Protein AF-A0A7X7AUB8-F1 (afdb_monomer)

Secondary structure (DSSP, 8-state):
-HHHHHHHHHH-TTS-HHHHHHHHHHHHHTT--HHHHHHHHHHHHHH-------HHHHHTT---PPPB-HHHHHHHHHHH---BTTTEEEEEETTEEEEEE--

Mean predicted aligned error: 15.61 Å

Sequence (103 aa):
MAKNIRKLQSAFPKQSKEFFNVLAERLIANGFTDDRLTDAVNNVIDNFKFKELNIADIVHFDKKMKLYTYKEACKLVTEGGYEFGKDLQRISVDDKVFWTLKI

Foldseek 3Di:
DVVLLVVVCVLCVVDDPVVSVVVVVVCVVVPPDPVNSVVVSVCCSVPPDPDDDDVVVVVVVPPPWDWADPVRVVCCVPPVVDDEPQQWDWDADPNDITITGDD

Solvent-accessible surface area (backbone atoms only — not comparable to full-atom values): 6288 Å² total; per-residue (Å²): 102,72,71,60,55,51,50,48,49,69,74,43,71,89,60,56,72,66,57,57,50,54,50,51,53,51,40,58,76,68,66,58,47,64,65,59,48,49,52,53,49,49,53,43,71,77,64,61,71,90,70,75,86,46,71,63,64,61,57,60,67,67,68,83,70,66,75,26,49,67,72,55,46,50,45,38,34,76,75,65,74,44,43,82,77,73,41,32,41,81,46,77,56,93,94,39,74,33,31,30,71,63,130

Nearest PDB structures (foldseek):
  5mmm-assembly1_h  TM=4.277E-01  e=9.854E+00  Spinacia oleracea
  7trd-assembly1_A  TM=2.926E-01  e=5.564E+00  Homo sapiens

Structure (mmCIF, N/CA/C/O backbone):
data_AF-A0A7X7AUB8-F1
#
_entry.id   AF-A0A7X7AUB8-F1
#
loop_
_atom_site.group_PDB
_atom_site.id
_atom_site.type_symbol
_atom_site.label_atom_id
_atom_site.label_alt_id
_atom_site.label_comp_id
_atom_site.label_asym_id
_atom_site.label_entity_id
_atom_site.label_seq_id
_atom_site.pdbx_PDB_ins_code
_atom_site.Cartn_x
_atom_site.Cartn_y
_atom_site.Cartn_z
_atom_site.occupancy
_atom_site.B_iso_or_equiv
_atom_site.auth_seq_id
_atom_site.auth_comp_id
_atom_site.auth_asym_id
_atom_site.auth_atom_id
_atom_site.pdbx_PDB_model_num
ATOM 1 N N . MET A 1 1 ? -17.175 -5.604 18.460 1.00 55.75 1 MET A N 1
ATOM 2 C CA . MET A 1 1 ? -16.622 -4.421 17.736 1.00 55.75 1 MET A CA 1
ATOM 3 C C . MET A 1 1 ? -15.947 -3.338 18.597 1.00 55.75 1 MET A C 1
ATOM 5 O O . MET A 1 1 ? -14.782 -3.035 18.355 1.00 55.75 1 MET A O 1
ATOM 9 N N . ALA A 1 2 ? -16.621 -2.722 19.581 1.00 60.78 2 ALA A N 1
ATOM 10 C CA . ALA A 1 2 ? -16.131 -1.495 20.247 1.00 60.78 2 ALA A CA 1
ATOM 11 C C . ALA A 1 2 ? -14.739 -1.610 20.914 1.00 60.78 2 ALA A C 1
ATOM 13 O O . ALA A 1 2 ? -13.962 -0.657 20.916 1.00 60.78 2 ALA A O 1
ATOM 14 N N . LYS A 1 3 ? -14.395 -2.789 21.450 1.00 69.50 3 LYS A N 1
ATOM 15 C CA . LYS A 1 3 ? -13.090 -3.064 22.076 1.00 69.50 3 LYS A CA 1
ATOM 16 C C . LYS A 1 3 ? -11.926 -3.003 21.076 1.00 69.50 3 LYS A C 1
ATOM 18 O O . LYS A 1 3 ? -10.857 -2.509 21.421 1.00 69.50 3 LYS A O 1
ATOM 23 N N . ASN A 1 4 ? -12.142 -3.458 19.842 1.00 60.00 4 ASN A N 1
ATOM 24 C CA . ASN A 1 4 ? -11.104 -3.515 18.809 1.00 60.00 4 ASN A CA 1
ATOM 25 C C . ASN A 1 4 ? -10.876 -2.146 18.158 1.00 60.00 4 ASN A C 1
ATOM 27 O O . ASN A 1 4 ? -9.736 -1.771 17.902 1.00 60.00 4 ASN A O 1
ATOM 31 N N . ILE A 1 5 ? -11.939 -1.350 18.007 1.00 66.00 5 ILE A N 1
ATOM 32 C CA . ILE A 1 5 ? -11.828 0.049 17.566 1.00 66.00 5 ILE A CA 1
ATOM 33 C C . ILE A 1 5 ? -11.040 0.878 18.589 1.00 66.00 5 ILE A C 1
ATOM 35 O O . ILE A 1 5 ? -10.156 1.636 18.206 1.00 66.00 5 ILE A O 1
ATOM 39 N N . ARG A 1 6 ? -11.280 0.682 19.894 1.00 69.94 6 ARG A N 1
ATOM 40 C CA . ARG A 1 6 ? -10.494 1.351 20.948 1.00 69.94 6 ARG A CA 1
ATOM 41 C C . ARG A 1 6 ? -9.009 0.985 20.901 1.00 69.94 6 ARG A C 1
ATOM 43 O O . ARG A 1 6 ? -8.172 1.867 21.047 1.00 69.94 6 ARG A O 1
ATOM 50 N N . LYS A 1 7 ? -8.672 -0.287 20.652 1.00 68.81 7 LYS A N 1
ATOM 51 C CA . LYS A 1 7 ? -7.274 -0.715 20.463 1.00 68.81 7 LYS A CA 1
ATOM 52 C C . LYS A 1 7 ? -6.615 -0.009 19.274 1.00 68.81 7 LYS A C 1
ATOM 54 O O . LYS A 1 7 ? -5.494 0.469 19.411 1.00 68.81 7 LYS A O 1
ATOM 59 N N . LEU A 1 8 ? -7.318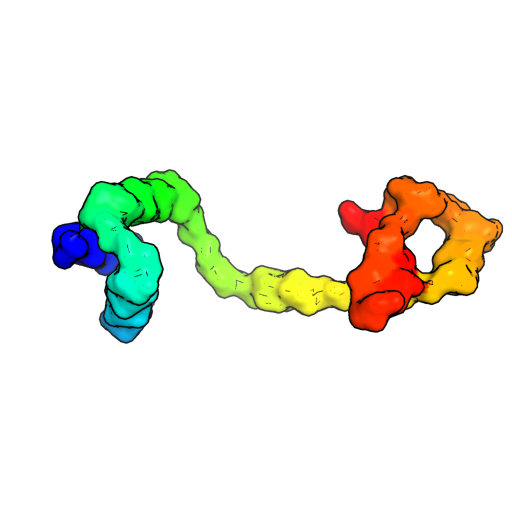 0.105 18.145 1.00 64.19 8 LEU 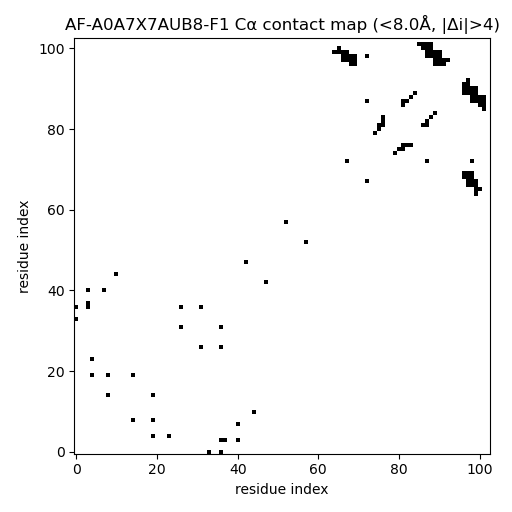A N 1
ATOM 60 C CA . LEU A 1 8 ? -6.822 0.835 16.974 1.00 64.19 8 LEU A CA 1
ATOM 61 C C . LEU A 1 8 ? -6.644 2.334 17.256 1.00 64.19 8 LEU A C 1
ATOM 63 O O . LEU A 1 8 ? -5.641 2.909 16.851 1.00 64.19 8 LEU A O 1
ATOM 67 N N . GLN A 1 9 ? -7.567 2.956 17.992 1.00 66.69 9 GLN A N 1
ATOM 68 C CA . GLN A 1 9 ? -7.442 4.358 18.410 1.00 66.69 9 GLN A CA 1
ATOM 69 C C . GLN A 1 9 ? -6.208 4.592 19.291 1.00 66.69 9 GLN A C 1
ATOM 71 O O . GLN A 1 9 ? -5.525 5.599 19.131 1.00 66.69 9 GLN A O 1
ATOM 76 N N . SER A 1 10 ? -5.891 3.655 20.190 1.00 73.38 10 SER A N 1
ATOM 77 C CA . SER A 1 10 ? -4.67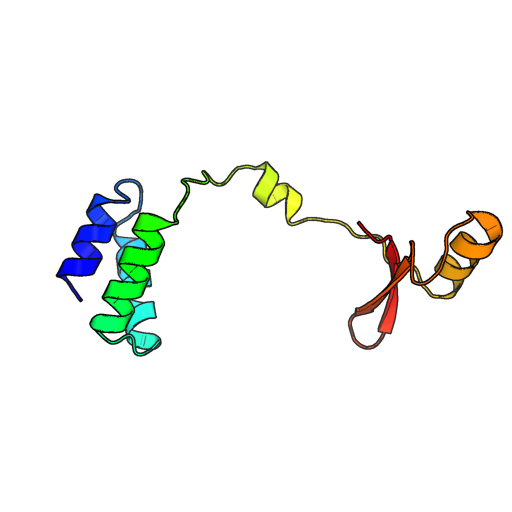3 3.720 21.005 1.00 73.38 10 SER A CA 1
ATOM 78 C C . SER A 1 10 ? -3.395 3.469 20.196 1.00 73.38 10 SER A C 1
ATOM 80 O O . SER A 1 10 ? -2.385 4.112 20.463 1.00 73.38 10 SER A O 1
ATOM 82 N N . ALA A 1 11 ? -3.426 2.562 19.213 1.00 62.72 11 ALA A N 1
ATOM 83 C CA . ALA A 1 11 ? -2.273 2.251 18.362 1.00 62.72 11 ALA A CA 1
ATOM 84 C C . ALA A 1 11 ? -1.982 3.343 17.312 1.00 62.72 11 ALA A C 1
ATOM 86 O O . ALA A 1 11 ? -0.832 3.542 16.924 1.00 62.72 11 ALA A O 1
ATOM 87 N N . PHE A 1 12 ? -3.008 4.084 16.880 1.00 68.50 12 PHE A N 1
ATOM 88 C CA . PHE A 1 12 ? -2.919 5.112 15.838 1.00 68.50 12 PHE A CA 1
ATOM 89 C C . PHE A 1 12 ? -3.457 6.474 16.316 1.00 68.50 12 PHE A C 1
ATOM 91 O O . PHE A 1 12 ? -4.433 6.985 15.760 1.00 68.50 12 PHE A O 1
ATOM 98 N N . PRO A 1 13 ? -2.807 7.119 17.304 1.00 72.25 13 PRO A N 1
ATOM 99 C CA . PRO A 1 13 ? -3.317 8.338 17.940 1.00 72.25 13 PRO A CA 1
ATOM 100 C C . PRO A 1 13 ? -3.323 9.572 17.022 1.00 72.25 13 PRO A C 1
ATOM 102 O O . PRO A 1 13 ? -3.975 10.563 17.332 1.00 72.25 13 PRO A O 1
ATOM 105 N N . LYS A 1 14 ? -2.600 9.529 15.892 1.00 72.75 14 LYS A N 1
ATOM 106 C CA . LYS A 1 14 ? -2.552 10.613 14.894 1.00 72.75 14 LYS A CA 1
ATOM 107 C C . LYS A 1 14 ? -3.764 10.630 13.943 1.00 72.75 14 LYS A C 1
ATOM 109 O O . LYS A 1 14 ? -3.901 11.577 13.177 1.00 72.75 14 LYS A O 1
ATOM 114 N N . GLN A 1 15 ? -4.607 9.593 13.942 1.00 70.56 15 GLN A N 1
ATOM 115 C CA . GLN A 1 15 ? -5.766 9.503 13.045 1.00 70.56 15 GLN A CA 1
ATOM 116 C C . GLN A 1 15 ? -6.991 10.207 13.644 1.00 70.56 15 GLN A C 1
ATOM 118 O O . GLN A 1 15 ? -7.222 10.148 14.853 1.00 70.56 15 GLN A O 1
ATOM 123 N N . SER A 1 16 ? -7.785 10.874 12.801 1.00 76.69 16 SER A N 1
ATOM 124 C CA . SER A 1 16 ? -8.968 11.617 13.251 1.00 76.69 16 SER A CA 1
ATOM 125 C C . SER A 1 16 ? -10.122 10.689 13.647 1.00 76.69 16 SER A C 1
ATOM 127 O O . SER A 1 16 ? -10.181 9.521 13.256 1.00 76.69 16 SER A O 1
ATOM 129 N N . LYS A 1 17 ? -11.089 11.205 14.415 1.00 73.81 17 LYS A N 1
ATOM 130 C CA . LYS A 1 17 ? -12.302 10.443 14.759 1.00 73.81 17 LYS A CA 1
ATOM 131 C C . LYS A 1 17 ? -13.116 10.081 13.515 1.00 73.81 17 LYS A C 1
ATOM 133 O O . LYS A 1 17 ? -13.663 8.982 13.457 1.00 73.81 17 LYS A O 1
ATOM 138 N N . GLU A 1 18 ? -13.144 10.956 12.512 1.00 75.81 18 GLU A N 1
ATOM 139 C CA . GLU A 1 18 ? -13.824 10.725 11.234 1.00 75.81 18 GLU A CA 1
ATOM 140 C C . GLU A 1 18 ? -13.240 9.518 10.491 1.00 75.81 18 GLU A C 1
ATOM 142 O O . GLU A 1 18 ? -13.999 8.712 9.956 1.00 75.81 18 GLU A O 1
ATOM 147 N N . PHE A 1 19 ? -11.915 9.330 10.526 1.00 74.25 19 PHE A N 1
ATOM 148 C CA . PHE A 1 19 ? -11.266 8.153 9.943 1.00 74.25 19 PHE A CA 1
ATOM 149 C C . PHE A 1 19 ? -11.803 6.848 10.552 1.00 74.25 19 PHE A C 1
ATOM 151 O O . PHE A 1 19 ? -12.160 5.915 9.831 1.00 74.25 19 PHE A O 1
ATOM 158 N N . PHE A 1 20 ? -11.923 6.792 11.882 1.00 71.94 20 PHE A N 1
ATOM 159 C CA . PHE A 1 20 ? -12.438 5.606 12.572 1.00 71.94 20 PHE A CA 1
ATOM 160 C C . PHE A 1 20 ? -13.935 5.378 12.341 1.00 71.94 20 PHE A C 1
ATOM 162 O O . PHE A 1 20 ? -14.363 4.224 12.299 1.00 71.94 20 PHE A O 1
ATOM 169 N N . ASN A 1 21 ? -14.719 6.442 12.153 1.00 73.69 21 ASN A N 1
ATOM 170 C CA . ASN A 1 21 ? -16.138 6.324 11.812 1.00 73.69 21 ASN A CA 1
ATOM 171 C C . ASN A 1 21 ? -16.324 5.710 10.418 1.00 73.69 21 ASN A C 1
ATOM 173 O O . ASN A 1 21 ? -17.059 4.734 10.277 1.00 73.69 21 ASN A O 1
ATOM 177 N N . VAL A 1 22 ? -15.585 6.198 9.416 1.00 74.88 22 VAL A N 1
ATOM 178 C CA . VAL A 1 22 ? -15.617 5.633 8.055 1.00 74.88 22 VAL A CA 1
ATOM 179 C C . VAL A 1 22 ? -15.136 4.179 8.051 1.00 74.88 22 VAL A C 1
ATOM 181 O O . VAL A 1 22 ? -15.713 3.328 7.372 1.00 74.88 22 VAL A O 1
ATOM 184 N N . LEU A 1 23 ? -14.104 3.858 8.837 1.00 73.56 23 LEU A N 1
ATOM 185 C CA . LEU A 1 23 ? -13.639 2.480 8.993 1.00 73.56 23 LEU A CA 1
ATOM 186 C C . LEU A 1 23 ? -14.735 1.581 9.585 1.00 73.56 23 LEU A C 1
ATOM 188 O O . LEU A 1 23 ? -14.961 0.485 9.076 1.00 73.56 23 LEU A O 1
ATOM 192 N N . ALA A 1 24 ? -15.440 2.039 10.622 1.00 71.62 24 ALA A N 1
ATOM 193 C CA . ALA A 1 24 ? -16.535 1.290 11.234 1.00 71.62 24 ALA A CA 1
ATOM 194 C C . ALA A 1 24 ? -17.681 1.028 10.241 1.00 71.62 24 ALA A C 1
ATOM 196 O O . ALA A 1 24 ? -18.145 -0.109 10.135 1.00 71.62 24 ALA A O 1
ATOM 197 N N . GLU A 1 25 ? -18.078 2.033 9.457 1.00 72.31 25 GLU A N 1
ATOM 198 C CA . GLU A 1 25 ? -19.090 1.882 8.403 1.00 72.31 25 GLU A CA 1
ATOM 199 C C . GLU A 1 25 ? -18.670 0.853 7.346 1.00 72.31 25 GLU A C 1
ATOM 201 O O . GLU A 1 25 ? -19.463 -0.009 6.963 1.00 72.31 25 GLU A O 1
ATOM 206 N N . ARG A 1 26 ? -17.404 0.878 6.910 1.00 72.62 26 ARG A N 1
ATOM 207 C CA . ARG A 1 26 ? -16.871 -0.085 5.930 1.00 72.62 26 ARG A CA 1
ATOM 208 C C . ARG A 1 26 ? -16.790 -1.506 6.476 1.00 72.62 26 ARG A C 1
ATOM 210 O O . ARG A 1 26 ? -17.030 -2.451 5.726 1.00 72.62 26 ARG A O 1
ATOM 217 N N . LEU A 1 27 ? -16.461 -1.679 7.753 1.00 72.31 27 LEU A N 1
ATOM 218 C CA . LEU A 1 27 ? -16.434 -2.996 8.396 1.00 72.31 27 LEU A CA 1
ATOM 219 C C . LEU A 1 27 ? -17.839 -3.606 8.480 1.00 72.31 27 LEU A C 1
ATOM 221 O O . LEU A 1 27 ? -18.007 -4.793 8.197 1.00 72.31 27 LEU A O 1
ATOM 225 N N . ILE A 1 28 ? -18.844 -2.787 8.801 1.00 70.81 28 ILE A N 1
ATOM 226 C CA . ILE A 1 28 ? -20.253 -3.201 8.827 1.00 70.81 28 ILE A CA 1
ATOM 227 C C . ILE A 1 28 ? -20.741 -3.532 7.412 1.00 70.81 28 ILE A C 1
ATOM 229 O O . ILE A 1 28 ? -21.294 -4.609 7.197 1.00 70.81 28 ILE A O 1
ATOM 233 N N . ALA A 1 29 ? -20.478 -2.659 6.434 1.00 73.50 29 ALA A N 1
ATOM 234 C CA . ALA A 1 29 ? -20.890 -2.859 5.043 1.00 73.50 29 ALA A CA 1
ATOM 235 C C . ALA A 1 29 ? -20.287 -4.127 4.412 1.00 73.50 29 ALA A C 1
ATOM 237 O O . ALA A 1 29 ? -20.920 -4.762 3.575 1.00 73.50 29 ALA A O 1
ATOM 238 N N . ASN A 1 30 ? -19.084 -4.522 4.839 1.00 73.38 30 ASN A N 1
ATOM 239 C CA . ASN A 1 30 ? -18.412 -5.737 4.374 1.00 73.38 30 ASN A CA 1
ATOM 240 C C . ASN A 1 30 ? -18.719 -6.987 5.227 1.00 73.38 30 ASN A C 1
ATOM 242 O O . ASN A 1 30 ? -18.080 -8.026 5.037 1.00 73.38 30 ASN A O 1
ATOM 246 N N . GLY A 1 31 ? -19.655 -6.906 6.181 1.00 74.00 31 GLY A N 1
ATOM 247 C CA . GLY A 1 31 ? -20.098 -8.053 6.979 1.00 74.00 31 GLY A CA 1
ATOM 248 C C . GLY A 1 31 ? -18.998 -8.664 7.852 1.00 74.00 31 GLY A C 1
ATOM 249 O O . GLY A 1 31 ? -18.909 -9.888 7.977 1.00 74.00 31 GLY A O 1
ATOM 250 N N . PHE A 1 32 ? -18.116 -7.839 8.424 1.00 67.50 32 PHE A N 1
ATOM 251 C CA . PHE A 1 32 ? -17.084 -8.342 9.330 1.00 67.50 32 PHE A CA 1
ATOM 252 C C . PHE A 1 32 ? -17.715 -8.898 10.609 1.00 67.50 32 PHE A C 1
ATOM 254 O O . PHE A 1 32 ? -18.425 -8.196 11.327 1.00 67.50 32 PHE A O 1
ATOM 261 N N . THR A 1 33 ? -17.406 -10.157 10.915 1.00 73.31 33 THR A N 1
ATOM 262 C CA . THR A 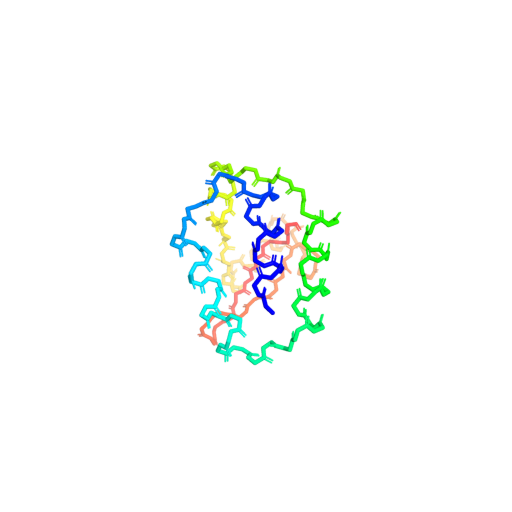1 33 ? -17.689 -10.762 12.218 1.00 73.31 33 THR A CA 1
ATOM 263 C C . THR A 1 33 ? -16.660 -10.295 13.250 1.00 73.31 33 THR A C 1
ATOM 265 O O . THR A 1 33 ? -15.573 -9.829 12.895 1.00 73.31 33 THR A O 1
ATOM 268 N N . ASP A 1 34 ? -16.983 -10.418 14.540 1.00 68.62 34 ASP A N 1
ATOM 269 C CA . ASP A 1 34 ? -16.093 -9.976 15.623 1.00 68.62 34 ASP A CA 1
ATOM 270 C C . ASP A 1 34 ? -14.735 -10.709 15.621 1.00 68.62 34 ASP A C 1
ATOM 272 O O . ASP A 1 34 ? -13.707 -10.085 15.904 1.00 68.62 34 ASP A O 1
ATOM 276 N N . ASP A 1 35 ? -14.707 -11.979 15.209 1.00 68.25 35 ASP A N 1
ATOM 277 C CA . ASP A 1 35 ? -13.472 -12.761 15.064 1.00 68.25 35 ASP A CA 1
ATOM 278 C C . ASP A 1 35 ? -12.621 -12.254 13.891 1.00 68.25 35 ASP A C 1
ATOM 280 O O . ASP A 1 35 ? -11.448 -11.930 14.068 1.00 68.25 35 ASP A O 1
ATOM 284 N N . ARG A 1 36 ? -13.235 -12.034 12.716 1.00 70.62 36 ARG A N 1
ATOM 285 C CA . ARG A 1 36 ? -12.545 -11.478 11.534 1.00 70.62 36 ARG A CA 1
ATOM 286 C C . ARG A 1 36 ? -11.991 -10.082 11.795 1.00 70.62 36 ARG A C 1
ATOM 288 O O . ARG A 1 36 ? -10.935 -9.726 11.278 1.00 70.62 36 ARG A O 1
ATOM 295 N N . LEU A 1 37 ? -12.705 -9.280 12.584 1.00 69.81 37 LEU A N 1
ATOM 296 C CA . LEU A 1 37 ? -12.234 -7.963 12.992 1.00 69.81 37 LEU A CA 1
ATOM 297 C C . LEU A 1 37 ? -11.047 -8.069 13.955 1.00 69.81 37 LEU A C 1
ATOM 299 O O . LEU A 1 37 ? -10.117 -7.275 13.857 1.00 69.81 37 LEU A O 1
ATOM 303 N N . THR A 1 38 ? -11.072 -9.027 14.879 1.00 70.69 38 THR A N 1
ATOM 304 C CA . THR A 1 38 ? -9.967 -9.264 15.816 1.00 70.69 38 THR A CA 1
ATOM 305 C C . THR A 1 38 ? -8.701 -9.684 15.072 1.00 70.69 38 THR A C 1
ATOM 307 O O . THR A 1 38 ? -7.651 -9.081 15.294 1.00 70.69 38 THR A O 1
ATOM 310 N N . ASP A 1 39 ? -8.813 -10.619 14.130 1.00 67.81 39 ASP A N 1
ATOM 311 C CA . ASP A 1 39 ? -7.685 -11.065 13.305 1.00 67.81 39 ASP A CA 1
ATOM 312 C C . ASP A 1 39 ? -7.143 -9.942 12.421 1.00 67.81 39 ASP A C 1
ATOM 314 O O . ASP A 1 39 ? -5.933 -9.726 12.359 1.00 67.81 39 ASP A O 1
ATOM 318 N N . ALA A 1 40 ? -8.027 -9.167 11.783 1.00 69.81 40 ALA A N 1
ATOM 319 C CA . ALA A 1 40 ? -7.624 -8.026 10.964 1.00 69.81 40 ALA A CA 1
ATOM 320 C C . ALA A 1 40 ? -6.889 -6.956 11.788 1.00 69.81 40 ALA A C 1
ATOM 322 O O . ALA A 1 40 ? -5.882 -6.413 11.338 1.00 69.81 40 ALA A O 1
ATOM 323 N N . VAL A 1 41 ? -7.366 -6.669 13.003 1.00 70.44 41 VAL A N 1
ATOM 324 C CA . VAL A 1 41 ? -6.740 -5.695 13.909 1.00 70.44 41 VAL A CA 1
ATOM 325 C C . VAL A 1 41 ? -5.386 -6.194 14.404 1.00 70.44 41 VAL A C 1
ATOM 327 O O . VAL A 1 41 ? -4.433 -5.422 14.370 1.00 70.44 41 VAL A O 1
ATOM 330 N N . ASN A 1 42 ? -5.277 -7.457 14.824 1.00 70.31 42 ASN A N 1
ATOM 331 C CA . ASN A 1 42 ? -4.006 -8.030 15.274 1.00 70.31 42 ASN A CA 1
ATOM 332 C C . ASN A 1 42 ? -2.988 -8.062 14.127 1.00 70.31 42 ASN A C 1
ATOM 334 O O . ASN A 1 42 ? -1.877 -7.578 14.291 1.00 70.31 42 ASN A O 1
ATOM 338 N N . ASN A 1 43 ? -3.398 -8.497 12.932 1.00 73.81 43 ASN A N 1
ATOM 339 C CA . ASN A 1 43 ? -2.534 -8.500 11.753 1.00 73.81 43 ASN A CA 1
ATOM 340 C C . ASN A 1 43 ? -2.022 -7.095 11.397 1.00 73.81 43 ASN A C 1
ATOM 342 O O . ASN A 1 43 ? -0.856 -6.936 11.044 1.00 73.81 43 ASN A O 1
ATOM 346 N N . VAL A 1 44 ? -2.873 -6.067 11.499 1.00 71.88 44 VAL A N 1
ATOM 347 C CA . VAL A 1 44 ? -2.435 -4.677 11.319 1.00 71.88 44 VAL A CA 1
ATOM 348 C C . VAL A 1 44 ? -1.471 -4.283 12.435 1.00 71.88 44 VAL A C 1
ATOM 350 O O . VAL A 1 44 ? -0.403 -3.782 12.135 1.00 71.88 44 VAL A O 1
ATOM 353 N N . ILE A 1 45 ? -1.771 -4.535 13.707 1.00 69.50 45 ILE A N 1
ATOM 354 C CA . ILE A 1 45 ? -0.855 -4.177 14.805 1.00 69.50 45 ILE A CA 1
ATOM 355 C C . ILE A 1 45 ? 0.522 -4.843 14.635 1.00 69.50 45 ILE A C 1
ATOM 357 O O . ILE A 1 45 ? 1.541 -4.178 14.812 1.00 69.50 45 ILE A O 1
ATOM 361 N N . ASP A 1 46 ? 0.550 -6.114 14.242 1.00 67.50 46 ASP A N 1
ATOM 362 C CA . ASP A 1 46 ? 1.777 -6.909 14.164 1.00 67.50 46 ASP A CA 1
ATOM 363 C C . ASP A 1 46 ? 2.611 -6.600 12.907 1.00 67.50 46 ASP A C 1
ATOM 365 O O . ASP A 1 46 ? 3.841 -6.652 12.950 1.00 67.50 46 ASP A O 1
ATOM 369 N N . ASN A 1 47 ? 1.968 -6.249 11.784 1.00 66.88 47 ASN A N 1
ATOM 370 C CA . ASN A 1 47 ? 2.647 -6.062 10.493 1.00 66.88 47 ASN A CA 1
ATOM 371 C C . ASN A 1 47 ? 2.698 -4.612 9.997 1.00 66.88 47 ASN A C 1
ATOM 373 O O . ASN A 1 47 ? 3.381 -4.326 9.005 1.00 66.88 47 ASN A O 1
ATOM 377 N N . PHE A 1 48 ? 1.996 -3.679 10.641 1.00 67.19 48 PHE A N 1
ATOM 378 C CA . PHE A 1 48 ? 1.950 -2.293 10.189 1.00 67.19 48 PHE A CA 1
ATOM 379 C C . PHE A 1 48 ? 3.248 -1.568 10.535 1.00 67.19 48 PHE A C 1
ATOM 381 O O . PHE A 1 48 ? 3.441 -1.007 11.613 1.00 67.19 48 PHE A O 1
ATOM 388 N N . LYS A 1 49 ? 4.154 -1.544 9.561 1.00 59.91 49 LYS A N 1
ATOM 389 C CA . LYS A 1 49 ? 5.311 -0.655 9.578 1.00 59.91 49 LYS A CA 1
ATOM 390 C C . LYS A 1 49 ? 4.804 0.759 9.320 1.00 59.91 49 LYS A C 1
ATOM 392 O O . LYS A 1 49 ? 4.198 1.000 8.279 1.00 59.91 49 LYS A O 1
ATOM 397 N N . PHE A 1 50 ? 5.050 1.682 10.251 1.00 56.31 50 PHE A N 1
ATOM 398 C CA . PHE A 1 50 ? 4.773 3.108 10.067 1.00 56.31 50 PHE A CA 1
ATOM 399 C C . PHE A 1 50 ? 5.486 3.611 8.805 1.00 56.31 50 PHE A C 1
ATOM 401 O O . PHE A 1 50 ? 6.660 3.972 8.839 1.00 56.31 50 PHE A O 1
ATOM 408 N N . LYS A 1 51 ? 4.779 3.617 7.676 1.00 52.44 51 LYS A N 1
ATOM 409 C CA . LYS A 1 51 ? 5.196 4.322 6.472 1.00 52.44 51 LYS A CA 1
ATOM 410 C C . LYS A 1 51 ? 4.468 5.657 6.512 1.00 52.44 51 LYS A C 1
ATOM 412 O O . LYS A 1 51 ? 3.280 5.730 6.206 1.00 52.44 51 LYS A O 1
ATOM 417 N N . GLU A 1 52 ? 5.145 6.699 6.987 1.00 48.28 52 GLU A N 1
ATOM 418 C CA . GLU A 1 52 ? 4.670 8.054 6.716 1.00 48.28 52 GLU A CA 1
ATOM 419 C C . GLU A 1 52 ? 4.606 8.213 5.197 1.00 48.28 52 GLU A C 1
ATOM 421 O O . GLU A 1 52 ? 5.564 7.891 4.491 1.00 48.28 52 GLU A O 1
ATOM 426 N N . LEU A 1 53 ? 3.436 8.625 4.705 1.00 39.72 53 LEU A N 1
ATOM 427 C CA . LEU A 1 53 ? 3.172 8.826 3.290 1.00 39.72 53 LEU A CA 1
ATOM 428 C C . LEU A 1 53 ? 4.154 9.882 2.781 1.00 39.72 53 LEU A C 1
ATOM 430 O O . LEU A 1 53 ? 4.024 11.063 3.105 1.00 39.72 53 LEU A O 1
ATOM 434 N N . ASN A 1 54 ? 5.180 9.453 2.053 1.00 49.34 54 ASN A N 1
ATOM 435 C CA . ASN A 1 54 ? 6.194 10.370 1.568 1.00 49.34 54 ASN A CA 1
ATOM 436 C C . ASN A 1 54 ? 5.785 10.894 0.181 1.00 49.34 54 ASN A C 1
ATOM 438 O O . ASN A 1 54 ? 5.064 10.244 -0.577 1.00 49.34 54 ASN A O 1
ATOM 442 N N . ILE A 1 55 ? 6.249 12.096 -0.164 1.00 49.03 55 ILE A N 1
ATOM 443 C CA . ILE A 1 55 ? 5.986 12.699 -1.480 1.00 49.03 55 ILE A CA 1
ATOM 444 C C . ILE A 1 55 ? 6.496 11.780 -2.600 1.00 49.03 55 ILE A C 1
ATOM 446 O O . ILE A 1 55 ? 5.892 11.729 -3.666 1.00 49.03 55 ILE A O 1
ATOM 450 N N . ALA A 1 56 ? 7.550 10.995 -2.356 1.00 51.72 56 ALA A N 1
ATOM 451 C CA . ALA A 1 56 ? 8.057 10.035 -3.326 1.00 51.72 56 ALA A CA 1
ATOM 452 C C . ALA A 1 56 ? 7.072 8.887 -3.616 1.00 51.72 56 ALA A C 1
ATOM 454 O O . ALA A 1 56 ? 7.076 8.426 -4.747 1.00 51.72 56 ALA A O 1
ATOM 455 N N . ASP A 1 57 ? 6.207 8.473 -2.686 1.00 50.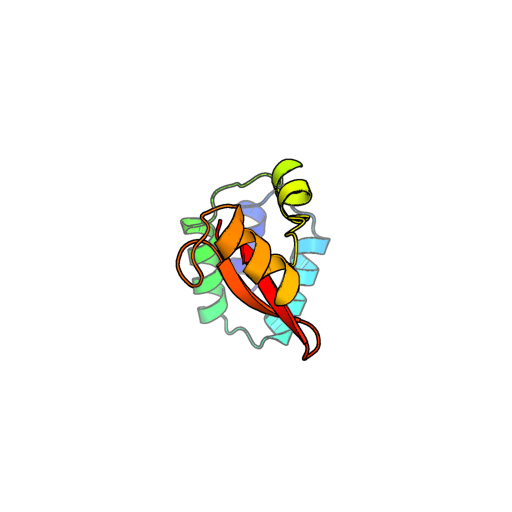34 57 ASP A N 1
ATOM 456 C CA . ASP A 1 57 ? 5.186 7.434 -2.864 1.00 50.34 57 ASP A CA 1
ATOM 457 C C . ASP A 1 57 ? 4.036 7.972 -3.740 1.00 50.34 57 ASP A C 1
ATOM 459 O O . ASP A 1 57 ? 3.496 7.237 -4.564 1.00 50.34 57 ASP A O 1
ATOM 463 N N . ILE A 1 58 ? 3.716 9.272 -3.632 1.00 49.28 58 ILE A N 1
ATOM 464 C CA . ILE A 1 58 ? 2.776 9.967 -4.534 1.00 49.28 58 ILE A CA 1
ATOM 465 C C . ILE A 1 58 ? 3.410 10.174 -5.918 1.00 49.28 58 ILE A C 1
ATOM 467 O O . ILE A 1 58 ? 2.794 9.873 -6.937 1.00 49.28 58 ILE A O 1
ATOM 471 N N . VAL A 1 59 ? 4.655 10.653 -5.975 1.00 51.09 59 VAL A N 1
ATOM 472 C CA . VAL A 1 59 ? 5.380 10.908 -7.232 1.00 51.09 59 VAL A CA 1
ATOM 473 C C . VAL A 1 59 ? 5.705 9.601 -7.973 1.00 51.09 59 VAL A C 1
ATOM 475 O O . VAL A 1 59 ? 5.652 9.571 -9.197 1.00 51.09 59 VAL A O 1
ATOM 478 N N . HIS A 1 60 ? 5.962 8.493 -7.264 1.00 49.38 60 HIS A N 1
ATOM 479 C CA . HIS A 1 60 ? 6.151 7.161 -7.862 1.00 49.38 60 HIS A CA 1
ATOM 480 C C . HIS A 1 60 ? 4.856 6.541 -8.391 1.00 49.38 60 HIS A C 1
ATOM 482 O O . HIS A 1 60 ? 4.929 5.557 -9.129 1.00 49.38 60 HIS A O 1
ATOM 488 N N . PHE A 1 61 ? 3.686 7.076 -8.036 1.00 46.78 61 PHE A N 1
ATOM 489 C CA . PHE A 1 61 ? 2.425 6.621 -8.613 1.00 46.78 61 PHE A CA 1
ATOM 490 C C . PHE A 1 61 ? 2.290 7.069 -10.081 1.00 46.78 61 PHE A C 1
ATOM 492 O O . PHE A 1 61 ? 1.764 6.320 -10.901 1.00 46.78 61 PHE A O 1
ATOM 499 N N . ASP A 1 62 ? 2.865 8.221 -10.453 1.00 48.38 62 ASP A N 1
ATOM 500 C CA . ASP A 1 62 ? 2.980 8.689 -11.846 1.00 48.38 62 ASP A CA 1
ATOM 501 C C . ASP A 1 62 ? 4.187 8.046 -12.558 1.00 48.38 62 ASP A C 1
ATOM 503 O O . ASP A 1 62 ? 5.070 8.716 -13.104 1.00 48.38 62 ASP A O 1
ATOM 507 N N . LYS A 1 63 ? 4.265 6.708 -12.556 1.00 57.00 63 LYS A N 1
ATOM 508 C CA . LYS A 1 63 ? 5.201 6.002 -13.442 1.00 57.00 63 LYS A CA 1
ATOM 509 C C . LYS A 1 63 ? 4.714 6.153 -14.882 1.00 57.00 63 LYS A C 1
ATOM 511 O O . LYS A 1 63 ? 3.966 5.324 -15.395 1.00 57.00 63 LYS A O 1
ATOM 516 N N . LYS A 1 64 ? 5.189 7.202 -15.554 1.00 62.31 64 LYS A N 1
ATOM 517 C CA . LYS A 1 64 ? 5.042 7.376 -17.003 1.00 62.31 64 LYS A CA 1
ATOM 518 C C . LYS A 1 64 ? 5.820 6.283 -17.720 1.00 62.31 64 LYS A C 1
ATOM 520 O O . LYS A 1 64 ? 7.026 6.375 -17.934 1.00 62.31 64 LYS A O 1
ATOM 525 N N . MET A 1 65 ? 5.110 5.226 -18.072 1.00 69.69 65 MET A N 1
ATOM 526 C CA . MET A 1 65 ? 5.641 4.127 -18.853 1.00 69.69 65 MET A CA 1
ATOM 527 C C . MET A 1 65 ? 5.455 4.445 -20.336 1.00 69.69 65 MET A C 1
ATOM 529 O O . MET A 1 65 ? 4.338 4.687 -20.794 1.00 69.69 65 MET A O 1
ATOM 533 N N . LYS A 1 66 ? 6.552 4.466 -21.098 1.00 77.75 66 LYS A N 1
ATOM 534 C CA . LYS A 1 66 ? 6.466 4.678 -22.542 1.00 77.75 66 LYS A CA 1
ATOM 535 C C . LYS A 1 66 ? 5.873 3.426 -23.186 1.00 77.75 66 LYS A C 1
ATOM 537 O O . LYS A 1 66 ? 6.398 2.322 -23.020 1.00 77.75 66 LYS A O 1
ATOM 542 N N . LEU A 1 67 ? 4.758 3.621 -23.881 1.00 85.12 67 LEU A N 1
ATOM 543 C CA . LEU A 1 67 ? 4.123 2.604 -24.702 1.00 85.12 67 LEU A CA 1
ATOM 544 C C . LEU A 1 67 ? 4.660 2.730 -26.121 1.00 85.12 67 LEU A C 1
ATOM 546 O O . LEU A 1 67 ? 4.660 3.814 -26.701 1.00 85.12 67 LEU A O 1
ATOM 550 N N . TYR A 1 68 ? 5.113 1.611 -26.659 1.00 87.00 68 TYR A N 1
ATOM 551 C CA . TYR A 1 68 ? 5.573 1.482 -28.027 1.00 87.00 68 TYR A CA 1
ATOM 552 C C . TYR A 1 68 ? 4.525 0.714 -28.816 1.00 87.00 68 TYR A C 1
ATOM 554 O O . TYR A 1 68 ? 4.037 -0.338 -28.395 1.00 87.00 68 TYR A O 1
ATOM 562 N N . THR A 1 69 ? 4.185 1.226 -29.986 1.00 89.94 69 THR A N 1
ATOM 563 C CA . THR A 1 69 ? 3.468 0.443 -30.989 1.00 89.94 69 THR A CA 1
ATOM 564 C C . THR A 1 69 ? 4.343 -0.710 -31.478 1.00 89.94 69 THR A C 1
ATOM 566 O O . THR A 1 69 ? 5.565 -0.695 -31.323 1.00 89.94 69 THR A O 1
ATOM 569 N N . TYR A 1 70 ? 3.734 -1.698 -32.136 1.00 87.56 70 TYR A N 1
ATOM 570 C CA . TYR A 1 70 ? 4.476 -2.825 -32.708 1.00 87.56 70 TYR A CA 1
ATOM 571 C C . TYR A 1 70 ? 5.634 -2.364 -33.606 1.00 87.56 70 TYR A C 1
ATOM 573 O O . TYR A 1 70 ? 6.755 -2.847 -33.485 1.00 87.56 70 TYR A O 1
ATOM 581 N N . LYS A 1 71 ? 5.386 -1.359 -34.456 1.00 90.12 71 LYS A N 1
ATOM 582 C CA . LYS A 1 71 ? 6.389 -0.812 -35.377 1.00 90.12 71 LYS A CA 1
ATOM 583 C C . LYS A 1 71 ? 7.568 -0.173 -34.641 1.00 90.12 71 LYS A C 1
ATOM 585 O O . LYS A 1 71 ? 8.707 -0.321 -35.072 1.00 90.12 71 LYS A O 1
ATOM 590 N N . GLU A 1 72 ? 7.307 0.541 -33.552 1.00 88.88 72 GLU A N 1
ATOM 591 C CA . GLU A 1 72 ? 8.357 1.157 -32.735 1.00 88.88 72 GLU A CA 1
ATOM 592 C C . GLU A 1 72 ? 9.137 0.110 -31.942 1.00 88.88 72 GLU A C 1
ATOM 594 O O . GLU A 1 72 ? 10.360 0.187 -31.867 1.00 88.88 72 GLU A O 1
ATOM 599 N N . ALA A 1 73 ? 8.451 -0.906 -31.420 1.00 86.94 73 ALA A N 1
ATOM 600 C CA . ALA A 1 73 ? 9.087 -2.021 -30.737 1.00 86.94 73 ALA A CA 1
ATOM 601 C C . ALA A 1 73 ? 10.005 -2.813 -31.683 1.00 86.94 73 ALA A C 1
ATOM 603 O O . ALA A 1 73 ? 11.133 -3.122 -31.316 1.00 86.94 73 ALA A O 1
ATOM 604 N N . CYS A 1 74 ? 9.580 -3.061 -32.928 1.00 88.06 74 CYS A N 1
ATOM 605 C CA . CYS A 1 74 ? 10.434 -3.680 -33.943 1.00 88.06 74 CYS A CA 1
ATOM 606 C C . CYS A 1 74 ? 11.711 -2.875 -34.191 1.00 88.06 74 CYS A C 1
ATOM 608 O O . CYS A 1 74 ? 12.778 -3.473 -34.237 1.00 88.06 74 CYS A O 1
ATOM 610 N N . LYS A 1 75 ? 11.626 -1.540 -34.285 1.00 90.69 75 LYS A N 1
ATOM 611 C CA . LYS A 1 75 ? 12.818 -0.692 -34.445 1.00 90.69 75 LYS A CA 1
ATOM 612 C C . LYS A 1 75 ? 13.775 -0.805 -33.265 1.00 90.69 75 LYS A C 1
ATOM 614 O O . LYS A 1 75 ? 14.978 -0.906 -33.470 1.00 90.69 75 LYS A O 1
ATOM 619 N N . LEU A 1 76 ? 13.253 -0.826 -32.039 1.00 87.75 76 LEU A N 1
ATOM 620 C CA . LEU A 1 76 ? 14.085 -1.032 -30.851 1.00 87.75 76 LEU A CA 1
ATOM 621 C C . LEU A 1 76 ? 14.815 -2.375 -30.912 1.00 87.75 76 LEU A C 1
ATOM 623 O O . LEU A 1 76 ? 16.000 -2.438 -30.608 1.00 87.75 76 LEU A O 1
ATOM 627 N N . VAL A 1 77 ? 14.145 -3.432 -31.361 1.00 88.69 77 VAL A N 1
ATOM 628 C CA . VAL A 1 77 ? 14.774 -4.750 -31.493 1.00 88.69 77 VAL A CA 1
ATOM 629 C C . VAL A 1 77 ? 15.835 -4.772 -32.595 1.00 88.69 77 VAL A C 1
ATOM 631 O O . VAL A 1 77 ? 16.931 -5.281 -32.383 1.00 88.69 77 VAL A O 1
ATOM 634 N N . THR A 1 78 ? 15.548 -4.195 -33.762 1.00 85.81 78 THR A N 1
ATOM 635 C CA . THR A 1 78 ? 16.448 -4.277 -34.924 1.00 85.81 78 THR A CA 1
ATOM 636 C C . THR A 1 78 ? 17.615 -3.298 -34.875 1.00 85.81 78 THR A C 1
ATOM 638 O O . THR A 1 78 ? 18.690 -3.614 -35.370 1.00 85.81 78 THR A O 1
ATOM 641 N N . GLU A 1 79 ? 17.409 -2.105 -34.319 1.00 88.44 79 GLU A N 1
ATOM 642 C CA . GLU A 1 79 ? 18.397 -1.015 -34.326 1.00 88.44 79 GLU A CA 1
ATOM 643 C C . GLU A 1 79 ? 18.987 -0.766 -32.933 1.00 88.44 79 GLU A C 1
ATOM 645 O O . GLU A 1 79 ? 20.130 -0.335 -32.812 1.00 88.44 79 GLU A O 1
ATOM 650 N N . GLY A 1 80 ? 18.216 -1.035 -31.876 1.00 80.25 80 GLY A N 1
ATOM 651 C CA . GLY A 1 80 ? 18.599 -0.765 -30.489 1.00 80.25 80 GLY A CA 1
ATOM 652 C C . GLY A 1 80 ? 19.121 -1.977 -29.714 1.00 80.25 80 GLY A C 1
ATOM 653 O O . GLY A 1 80 ? 19.523 -1.808 -28.568 1.00 80.25 80 GLY A O 1
ATOM 654 N N . GLY A 1 81 ? 19.107 -3.180 -30.302 1.00 85.00 81 GLY A N 1
ATOM 655 C CA . GLY A 1 81 ? 19.598 -4.406 -29.657 1.00 85.00 81 GLY A CA 1
ATOM 656 C C . GLY A 1 81 ? 18.719 -4.932 -28.516 1.00 85.00 81 GLY A C 1
ATOM 657 O O . GLY A 1 81 ? 19.200 -5.698 -27.687 1.00 85.00 81 GLY A O 1
ATOM 658 N N . TYR A 1 82 ? 17.453 -4.513 -28.454 1.00 88.38 82 TYR A N 1
ATOM 659 C CA . TYR A 1 82 ? 16.481 -5.012 -27.477 1.00 88.38 82 TYR A CA 1
ATOM 660 C C . TYR A 1 82 ? 15.905 -6.365 -27.913 1.00 88.38 82 TYR A C 1
ATOM 662 O O . TYR A 1 82 ? 15.833 -6.664 -29.102 1.00 88.38 82 TYR A O 1
ATOM 670 N N . GLU A 1 83 ? 15.407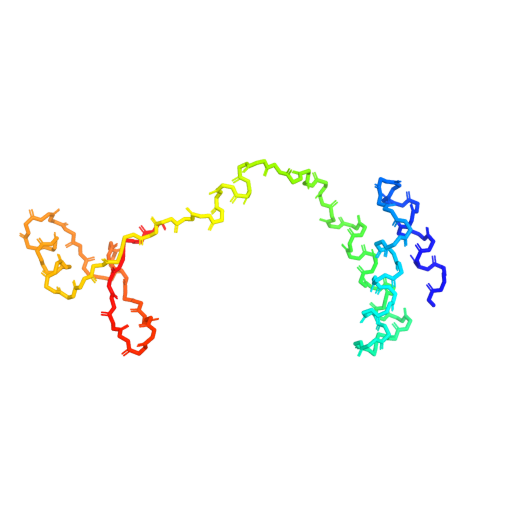 -7.164 -26.974 1.00 87.75 83 GLU A N 1
ATOM 671 C CA . GLU A 1 83 ? 14.758 -8.445 -27.273 1.00 87.75 83 GLU A CA 1
ATOM 672 C C . GLU A 1 83 ? 13.299 -8.479 -26.788 1.00 87.75 83 GLU A C 1
ATOM 674 O O . GLU A 1 83 ? 12.969 -8.122 -25.650 1.00 87.75 83 GLU A O 1
ATOM 679 N N . PHE A 1 84 ? 12.392 -8.968 -27.643 1.00 87.12 84 PHE A N 1
ATOM 680 C CA . PHE A 1 84 ? 11.018 -9.273 -27.234 1.00 87.12 84 PHE A CA 1
ATOM 681 C C . PHE A 1 84 ? 11.004 -10.373 -26.162 1.00 87.12 84 PHE A C 1
ATOM 683 O O . PHE A 1 84 ? 11.701 -11.376 -26.273 1.00 87.12 84 PHE A O 1
ATOM 690 N N . GLY A 1 85 ? 10.187 -10.203 -25.121 1.00 81.25 85 GLY A N 1
ATOM 691 C CA . GLY A 1 85 ? 10.044 -11.156 -24.013 1.00 81.25 85 GLY A CA 1
ATOM 692 C C . GLY A 1 85 ? 11.102 -11.014 -22.913 1.00 81.25 85 GLY A C 1
ATOM 693 O O . GLY A 1 85 ? 10.799 -11.275 -21.744 1.00 81.25 85 GLY A O 1
ATOM 694 N N . LYS A 1 86 ? 12.305 -10.545 -23.259 1.00 84.44 86 LYS A N 1
ATOM 695 C CA . LYS A 1 86 ? 13.377 -10.249 -22.303 1.00 84.44 86 LYS A CA 1
ATOM 696 C C . LYS A 1 86 ? 13.326 -8.794 -21.846 1.00 84.44 86 LYS A C 1
ATOM 698 O O . LYS A 1 86 ? 13.073 -8.552 -20.667 1.00 84.44 86 LYS A O 1
ATOM 703 N N . ASP A 1 87 ? 13.459 -7.859 -22.785 1.00 87.06 87 ASP A 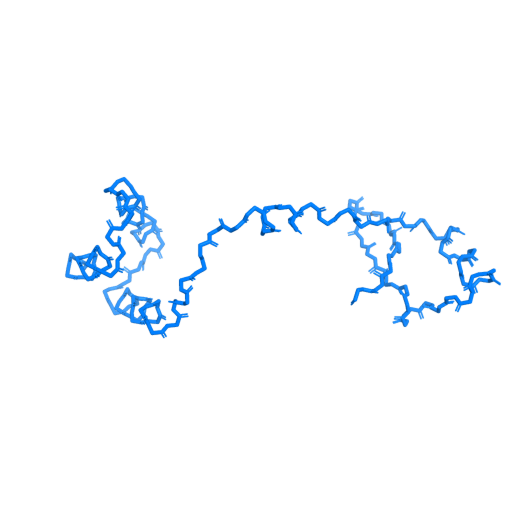N 1
ATOM 704 C CA . ASP A 1 87 ? 13.504 -6.421 -22.504 1.00 87.06 87 ASP A CA 1
ATOM 705 C C . ASP A 1 87 ? 12.163 -5.742 -22.780 1.00 87.06 87 ASP A C 1
ATOM 707 O O . ASP A 1 87 ? 11.804 -4.781 -22.106 1.00 87.06 87 ASP A O 1
ATOM 711 N N . LEU A 1 88 ? 11.398 -6.250 -23.751 1.00 88.69 88 LEU A N 1
ATOM 712 C CA . LEU A 1 88 ? 10.083 -5.723 -24.119 1.00 88.69 88 LEU A CA 1
ATOM 713 C C . LEU A 1 88 ? 8.968 -6.693 -23.723 1.00 88.69 88 LEU A C 1
ATOM 715 O O . LEU A 1 88 ? 8.936 -7.839 -24.176 1.00 88.69 88 LEU A O 1
ATOM 719 N N . GLN A 1 89 ? 8.003 -6.211 -22.944 1.00 90.38 89 GLN A N 1
ATOM 720 C CA . GLN A 1 89 ? 6.791 -6.942 -22.581 1.00 90.38 89 GLN A CA 1
ATOM 721 C C . GLN A 1 89 ? 5.564 -6.383 -23.302 1.00 90.38 89 GLN A C 1
ATOM 723 O O . GLN A 1 89 ? 5.449 -5.178 -23.531 1.00 90.38 89 GLN A O 1
ATOM 728 N N . ARG A 1 90 ? 4.635 -7.272 -23.654 1.00 89.31 90 ARG A N 1
ATOM 729 C CA . ARG A 1 90 ? 3.368 -6.917 -24.295 1.00 89.31 90 ARG A CA 1
ATOM 730 C C . ARG A 1 90 ? 2.344 -6.518 -23.234 1.00 89.31 90 ARG A C 1
ATOM 732 O O . ARG A 1 90 ? 2.171 -7.237 -22.254 1.00 89.31 90 ARG A O 1
ATOM 739 N N . ILE A 1 91 ? 1.633 -5.423 -23.468 1.00 87.06 91 ILE A N 1
ATOM 740 C CA . ILE A 1 91 ? 0.524 -4.951 -22.637 1.00 87.06 91 ILE A CA 1
ATOM 741 C C . ILE A 1 91 ? -0.689 -4.641 -23.518 1.00 87.06 91 ILE A C 1
ATOM 743 O O . ILE A 1 91 ? -0.543 -4.165 -24.643 1.00 87.06 91 ILE A O 1
ATOM 747 N N . SER A 1 92 ? -1.885 -4.931 -23.013 1.00 83.00 92 SER A N 1
ATOM 748 C CA . SER A 1 92 ? -3.141 -4.539 -23.652 1.00 83.00 92 SER A CA 1
ATOM 749 C C . SER A 1 92 ? -3.737 -3.360 -22.893 1.00 83.00 92 SER A C 1
ATOM 751 O O . SER A 1 92 ? -3.921 -3.447 -21.680 1.00 83.00 92 SER A O 1
ATOM 753 N N . VAL A 1 93 ? -4.023 -2.272 -23.602 1.00 79.50 93 VAL A N 1
ATOM 754 C CA . VAL A 1 93 ? -4.669 -1.063 -23.075 1.00 79.50 93 VAL A CA 1
ATOM 755 C C . VAL A 1 93 ? -5.813 -0.717 -24.020 1.00 79.50 93 VAL A C 1
ATOM 757 O O . VAL A 1 93 ? -5.573 -0.557 -25.216 1.00 79.50 93 VAL A O 1
ATOM 760 N N . ASP A 1 94 ? -7.040 -0.644 -23.502 1.00 80.44 94 ASP A N 1
ATOM 761 C CA . ASP A 1 94 ? -8.255 -0.324 -24.271 1.00 80.44 94 ASP A CA 1
ATOM 762 C C . ASP A 1 94 ? -8.387 -1.153 -25.564 1.00 80.44 94 ASP A C 1
ATOM 764 O O . ASP A 1 94 ? -8.507 -0.616 -26.667 1.00 80.44 94 ASP A O 1
ATOM 768 N N . ASP A 1 95 ? -8.259 -2.479 -25.429 1.00 80.50 95 ASP A N 1
ATOM 769 C CA . ASP A 1 95 ? -8.307 -3.468 -26.522 1.00 80.50 95 ASP A CA 1
ATOM 770 C C . ASP A 1 95 ? -7.240 -3.295 -27.620 1.00 80.50 95 ASP A C 1
ATOM 772 O O . ASP A 1 95 ? -7.250 -3.988 -28.642 1.00 80.50 95 ASP A O 1
ATOM 776 N N . LYS A 1 96 ? -6.257 -2.416 -27.399 1.00 79.75 96 LYS A N 1
ATOM 777 C CA . LYS A 1 96 ? -5.098 -2.213 -28.271 1.00 79.75 96 LYS A CA 1
ATOM 778 C C . LYS A 1 96 ? -3.840 -2.755 -27.621 1.00 79.75 96 LYS A C 1
ATOM 780 O O . LYS A 1 96 ? -3.644 -2.699 -26.410 1.00 79.75 96 LYS A O 1
ATOM 785 N N . VAL A 1 97 ? -2.963 -3.291 -28.458 1.00 87.75 97 VAL A N 1
ATOM 786 C CA . VAL A 1 97 ? -1.733 -3.938 -28.013 1.00 87.75 97 VAL A CA 1
ATOM 787 C C . VAL A 1 97 ? -0.565 -2.975 -28.139 1.00 87.75 97 VAL A C 1
ATOM 789 O O . VAL A 1 97 ? -0.305 -2.438 -29.217 1.00 87.75 97 VAL A O 1
ATOM 792 N N . PHE A 1 98 ? 0.174 -2.837 -27.046 1.00 89.81 98 PHE A N 1
ATOM 793 C CA . PHE A 1 98 ? 1.405 -2.070 -26.961 1.00 89.81 98 PHE A CA 1
ATOM 794 C C . PHE A 1 98 ? 2.532 -2.916 -26.372 1.00 89.81 98 PHE A C 1
ATOM 796 O O . PHE A 1 98 ? 2.322 -3.999 -25.820 1.00 89.81 98 PHE A O 1
ATOM 803 N N . TRP A 1 99 ? 3.746 -2.396 -26.490 1.00 90.69 99 TRP A N 1
ATOM 804 C CA . TRP A 1 99 ? 4.944 -2.941 -25.880 1.00 90.69 99 TRP A CA 1
ATOM 805 C C . TRP A 1 99 ? 5.534 -1.917 -24.936 1.00 90.69 99 TRP A C 1
ATOM 807 O O . TRP A 1 99 ? 5.447 -0.712 -25.163 1.00 90.69 99 TRP A O 1
ATOM 817 N N . THR A 1 100 ? 6.154 -2.392 -23.873 1.00 90.31 100 THR A N 1
ATOM 818 C CA . THR A 1 100 ? 6.851 -1.537 -22.927 1.00 90.31 100 THR A CA 1
ATOM 819 C C . THR A 1 100 ? 8.109 -2.2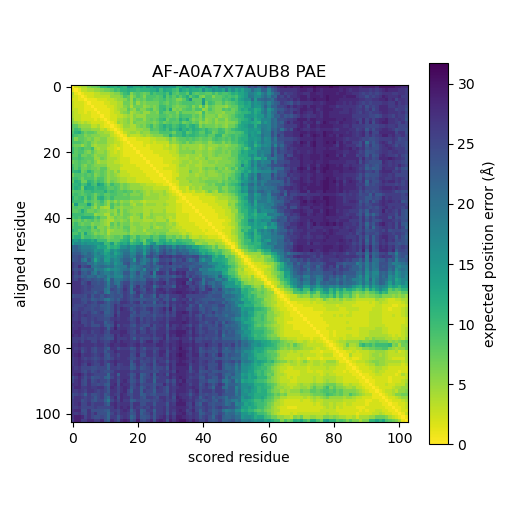15 -22.419 1.00 90.31 100 THR A C 1
ATOM 821 O O . THR A 1 100 ? 8.217 -3.440 -22.477 1.00 90.31 100 THR 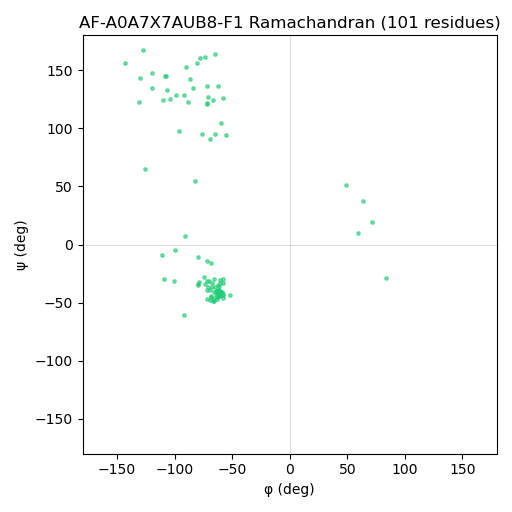A O 1
ATOM 824 N N . LEU A 1 101 ? 9.070 -1.421 -21.956 1.00 86.12 101 LEU A N 1
ATOM 825 C CA . LEU A 1 101 ? 10.301 -1.942 -21.386 1.00 86.12 101 LEU A CA 1
ATOM 826 C C . LEU A 1 101 ? 10.019 -2.561 -20.018 1.00 86.12 101 LEU A C 1
ATOM 828 O O . LEU A 1 101 ? 9.273 -2.009 -19.204 1.00 86.12 101 LEU A O 1
ATOM 832 N N . LYS A 1 102 ? 10.613 -3.723 -19.780 1.00 79.75 102 LYS A N 1
ATOM 833 C CA . LYS A 1 102 ? 10.560 -4.411 -18.496 1.00 79.75 102 LYS A CA 1
ATOM 834 C C . LYS A 1 102 ? 11.407 -3.617 -17.490 1.00 79.75 102 LYS A C 1
ATOM 836 O O . LYS A 1 102 ? 12.545 -3.275 -17.798 1.00 79.75 102 LYS A O 1
ATOM 841 N N . ILE A 1 103 ? 10.821 -3.271 -16.340 1.00 63.03 103 ILE A N 1
ATOM 842 C CA . ILE A 1 103 ? 11.510 -2.609 -15.214 1.00 63.03 103 ILE A CA 1
ATOM 843 C C . ILE A 1 103 ? 12.183 -3.672 -14.353 1.00 63.03 103 ILE A C 1
ATOM 845 O O . ILE A 1 103 ? 11.513 -4.702 -14.103 1.00 63.03 103 ILE A O 1
#

Radius of gyration: 22.8 Å; Cα contacts (8 Å, |Δi|>4): 68; chains: 1; bounding box: 40×26×58 Å

pLDDT: mean 72.84, std 12.55, range [39.72, 90.69]